Protein AF-A0A8T7E5R3-F1 (afdb_monomer)

Secondary structure (DSSP, 8-state):
-----EE-EEEEEEEEETTEEEEEEEETTS-EEE-HHHHHHHTT--HHHHHHHHHHSTTGGGG--EE---------

Mean predicted aligned error: 5.9 Å

pLDDT: mean 85.64, std 15.92, range [33.94, 95.75]

Foldseek 3Di:
DDDAAEAEFPDWDWDDDLNFTWIWGAGPVRDIDIDQVRVCVSVVHDSVVVVVVQCPDPVSVVVDHDYDDPDPPPPD

Nearest PDB structures (foldseek):
  1omw-assembly1_A  TM=4.916E-01  e=1.638E-01  Bos taurus
  4mk0-assembly1_A  TM=4.884E-01  e=2.435E-01  Homo sapiens
  3pvu-assembly1_A  TM=4.949E-01  e=3.618E-01  Bos taurus
  6c2y-assembly1_A  TM=4.978E-01  e=5.377E-01  Homo sapiens
  8v47-assembly1_H  TM=5.467E-01  e=9.120E-01  Escherichia coli B185

Radius of gyration: 13.06 Å; Cα contacts (8 Å, |Δi|>4): 93; chains: 1; bounding box: 33×27×27 Å

Sequence (76 aa):
MAEINTLVPVEQREVEFYGDELTAVRLASGQIYAFISQMCRALGLDTQTQRQRIERHTILARGLGVCKTAMSYGLA

Structure (mmCIF, N/CA/C/O backbone):
data_AF-A0A8T7E5R3-F1
#
_entry.id   AF-A0A8T7E5R3-F1
#
loop_
_atom_site.group_PDB
_atom_site.id
_atom_site.type_symbol
_atom_site.label_atom_id
_atom_site.label_alt_id
_atom_site.label_comp_id
_atom_site.label_asym_id
_atom_site.label_entity_id
_atom_site.label_seq_id
_atom_site.pdbx_PDB_ins_code
_atom_site.Cartn_x
_atom_site.Cartn_y
_atom_site.Cartn_z
_atom_site.occupancy
_atom_site.B_iso_or_equiv
_atom_site.auth_seq_id
_atom_site.auth_comp_id
_atom_site.auth_asym_id
_atom_site.auth_atom_id
_atom_site.pdbx_PDB_model_num
ATOM 1 N N . MET A 1 1 ? 12.121 17.804 2.106 1.00 37.28 1 MET A N 1
ATOM 2 C CA . MET A 1 1 ? 11.258 17.366 0.987 1.00 37.28 1 MET A CA 1
ATOM 3 C C . MET A 1 1 ? 11.452 15.872 0.831 1.00 37.28 1 MET A C 1
ATOM 5 O O . MET A 1 1 ? 12.591 15.464 0.659 1.00 37.28 1 MET A O 1
ATOM 9 N N . ALA A 1 2 ? 10.400 15.069 1.008 1.00 51.50 2 ALA A N 1
ATOM 10 C CA . ALA A 1 2 ? 10.489 13.624 0.805 1.00 51.50 2 ALA A CA 1
ATOM 11 C C . ALA A 1 2 ? 10.588 13.342 -0.698 1.00 51.50 2 ALA A C 1
ATOM 13 O O 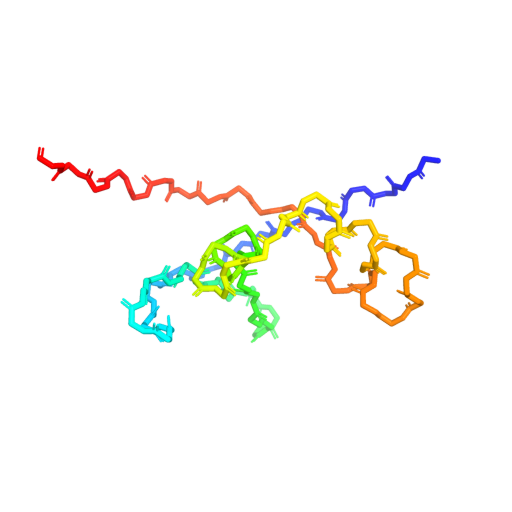. ALA A 1 2 ? 9.803 13.879 -1.480 1.00 51.50 2 ALA A O 1
ATOM 14 N N . GLU A 1 3 ? 11.575 12.548 -1.095 1.00 59.31 3 GLU A N 1
ATOM 15 C CA . GLU A 1 3 ? 11.690 12.036 -2.455 1.00 59.31 3 GLU A CA 1
ATOM 16 C C . GLU A 1 3 ? 10.435 11.209 -2.773 1.00 59.31 3 GLU A C 1
ATOM 18 O O . GLU A 1 3 ? 10.070 10.296 -2.029 1.00 59.31 3 GLU A O 1
ATOM 23 N N . ILE A 1 4 ? 9.715 11.573 -3.836 1.00 65.50 4 ILE A N 1
ATOM 24 C CA . ILE A 1 4 ? 8.499 10.860 -4.232 1.00 65.50 4 ILE A CA 1
ATOM 25 C C . ILE A 1 4 ? 8.931 9.587 -4.955 1.00 65.50 4 ILE A C 1
ATOM 27 O O . ILE A 1 4 ? 9.298 9.624 -6.130 1.00 65.50 4 ILE A O 1
ATOM 31 N N . ASN A 1 5 ? 8.863 8.458 -4.252 1.00 81.44 5 ASN A N 1
ATOM 32 C CA . ASN A 1 5 ? 9.145 7.150 -4.829 1.00 81.44 5 ASN A CA 1
ATOM 33 C C . ASN A 1 5 ? 8.086 6.811 -5.891 1.00 81.44 5 ASN A C 1
ATOM 35 O O . ASN A 1 5 ? 6.948 6.475 -5.558 1.00 81.44 5 ASN A O 1
ATOM 39 N N . THR A 1 6 ? 8.440 6.962 -7.166 1.00 88.06 6 THR A N 1
ATOM 40 C CA . THR A 1 6 ? 7.534 6.700 -8.289 1.00 88.06 6 THR A CA 1
ATOM 41 C C . THR A 1 6 ? 7.659 5.241 -8.711 1.00 88.06 6 THR A C 1
ATOM 43 O O . THR A 1 6 ? 8.721 4.798 -9.137 1.00 88.06 6 THR A O 1
ATOM 46 N N . LEU A 1 7 ? 6.562 4.497 -8.606 1.00 90.06 7 LEU A N 1
ATOM 47 C CA . LEU A 1 7 ? 6.493 3.074 -8.915 1.00 90.06 7 LEU A CA 1
ATOM 48 C C . LEU A 1 7 ? 5.966 2.868 -10.340 1.00 90.06 7 LEU A C 1
ATOM 50 O O . LEU A 1 7 ? 4.962 3.471 -10.726 1.00 90.06 7 LEU A O 1
ATOM 54 N N . VAL A 1 8 ? 6.632 1.998 -11.106 1.00 91.38 8 VAL A N 1
ATOM 55 C CA . VAL A 1 8 ? 6.236 1.629 -12.475 1.00 91.38 8 VAL A CA 1
ATOM 56 C C . VAL A 1 8 ? 5.777 0.167 -12.488 1.00 91.38 8 VAL A C 1
ATOM 58 O O . VAL A 1 8 ? 6.614 -0.734 -12.372 1.00 91.38 8 VAL A O 1
ATOM 61 N N . PRO A 1 9 ? 4.464 -0.093 -12.587 1.00 92.06 9 PRO A N 1
ATOM 62 C CA . PRO A 1 9 ? 3.930 -1.444 -12.551 1.00 92.06 9 PRO A CA 1
ATOM 63 C C . PRO A 1 9 ? 4.091 -2.143 -13.906 1.00 92.06 9 PRO A C 1
ATOM 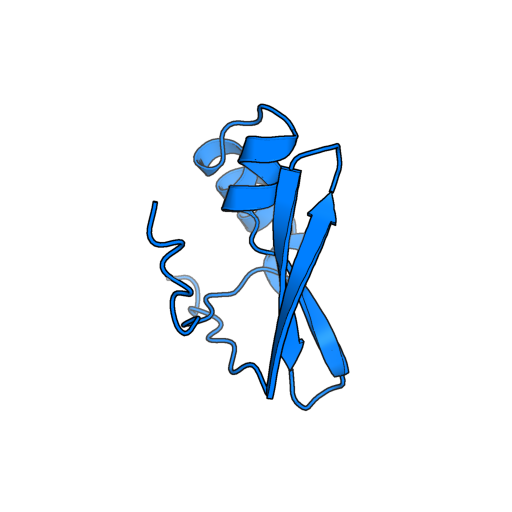65 O O . PRO A 1 9 ? 3.990 -1.511 -14.955 1.00 92.06 9 PRO A O 1
ATOM 68 N N . VAL A 1 10 ? 4.317 -3.458 -13.880 1.00 94.44 10 VAL A N 1
ATOM 69 C CA . VAL A 1 10 ? 4.284 -4.331 -15.071 1.00 94.44 10 VAL A CA 1
ATOM 70 C C . VAL A 1 10 ? 2.987 -5.130 -15.168 1.00 94.44 10 VAL A C 1
ATOM 72 O O . VAL A 1 10 ? 2.625 -5.587 -16.245 1.00 94.44 10 VAL A O 1
ATOM 75 N N . GLU A 1 11 ? 2.276 -5.289 -14.051 1.00 92.12 11 GLU A N 1
ATOM 76 C CA . GLU A 1 11 ? 0.961 -5.923 -13.989 1.00 92.12 11 GLU A CA 1
ATOM 77 C C . GLU A 1 11 ? 0.087 -5.193 -12.966 1.00 92.12 11 GLU A C 1
ATOM 79 O O . GLU A 1 11 ? 0.587 -4.719 -11.942 1.00 92.12 11 GLU A O 1
ATOM 84 N N . GLN A 1 12 ? -1.214 -5.133 -13.240 1.00 93.00 12 GLN A N 1
ATOM 85 C CA . GLN A 1 12 ? -2.249 -4.626 -12.344 1.00 93.00 12 GLN A CA 1
ATOM 86 C C . GLN A 1 12 ? -3.403 -5.631 -12.298 1.00 93.00 12 GLN A C 1
ATOM 88 O O . GLN A 1 12 ? -3.774 -6.189 -13.332 1.00 93.00 12 GLN A O 1
ATOM 93 N N . ARG A 1 13 ? -3.981 -5.843 -11.114 1.00 93.06 13 ARG A N 1
ATOM 94 C CA . ARG A 1 13 ? -5.123 -6.735 -10.907 1.00 93.06 13 ARG A CA 1
ATOM 95 C C . ARG A 1 13 ? -6.022 -6.221 -9.787 1.00 93.06 13 ARG A C 1
ATOM 97 O O . ARG A 1 13 ? -5.509 -5.776 -8.767 1.00 93.06 13 ARG A O 1
ATOM 104 N N . GLU A 1 14 ? -7.334 -6.337 -9.965 1.00 93.25 14 GLU A N 1
ATOM 105 C CA . GLU A 1 14 ? -8.297 -6.189 -8.867 1.00 93.25 14 GLU A CA 1
ATOM 106 C C . GLU A 1 14 ? -8.360 -7.491 -8.059 1.00 93.25 14 GLU A C 1
ATOM 108 O O . GLU A 1 14 ? -8.435 -8.587 -8.628 1.00 93.25 14 GLU A O 1
ATOM 113 N N . VAL A 1 15 ? -8.281 -7.384 -6.737 1.00 92.50 15 VAL A N 1
ATOM 114 C CA . VAL A 1 15 ? -8.343 -8.511 -5.803 1.00 92.50 15 VAL A CA 1
ATOM 115 C C . VAL A 1 15 ? -9.373 -8.239 -4.716 1.00 92.50 15 VAL A C 1
ATOM 117 O O . VAL A 1 15 ? -9.492 -7.117 -4.231 1.00 92.50 15 VAL A O 1
ATOM 120 N N . GLU A 1 16 ? -10.095 -9.280 -4.310 1.00 93.12 16 GLU A N 1
ATOM 121 C CA . GLU A 1 16 ? -11.044 -9.185 -3.206 1.00 93.12 16 GLU A CA 1
ATOM 122 C C . GLU A 1 16 ? -10.305 -8.986 -1.876 1.00 93.12 16 GLU A C 1
ATOM 124 O O . GLU A 1 16 ? -9.323 -9.671 -1.567 1.00 93.12 16 GLU A O 1
ATOM 129 N N . PHE A 1 17 ? -10.796 -8.052 -1.070 1.00 92.00 17 PHE A N 1
ATOM 130 C CA . PHE A 1 17 ? -10.251 -7.729 0.236 1.00 92.00 17 PHE A CA 1
ATOM 131 C C . PHE A 1 17 ? -11.362 -7.274 1.178 1.00 92.00 17 PHE A C 1
ATOM 133 O O . PHE A 1 17 ? -11.940 -6.205 1.006 1.00 92.00 17 PHE A O 1
ATOM 140 N N . TYR A 1 18 ? -11.642 -8.077 2.207 1.00 88.31 18 TYR A N 1
ATOM 141 C CA . TYR A 1 18 ? -12.656 -7.771 3.227 1.00 88.31 18 TYR A CA 1
ATOM 142 C C . TYR A 1 18 ? -14.033 -7.382 2.643 1.00 88.31 18 TYR A C 1
ATOM 144 O O . TYR A 1 18 ? -14.730 -6.538 3.200 1.00 88.31 18 TYR A O 1
ATOM 152 N N . GLY A 1 19 ? -14.435 -8.021 1.538 1.00 85.38 19 GLY A N 1
ATOM 153 C CA . GLY A 1 19 ? -15.714 -7.761 0.868 1.00 85.38 19 GLY A CA 1
ATOM 154 C C . GLY A 1 19 ? -15.740 -6.510 -0.019 1.00 85.38 19 GLY A C 1
ATOM 155 O O . GLY A 1 19 ? -16.817 -6.111 -0.453 1.00 85.38 19 GLY A O 1
ATOM 156 N N . ASP A 1 20 ? -14.582 -5.902 -0.283 1.00 89.38 20 ASP A N 1
ATOM 157 C CA . ASP A 1 20 ? -14.382 -4.823 -1.258 1.00 89.38 20 ASP A CA 1
ATOM 158 C C . ASP A 1 20 ? -13.287 -5.230 -2.269 1.00 89.38 20 ASP A C 1
ATOM 160 O O . ASP A 1 20 ? -12.694 -6.309 -2.162 1.00 89.38 20 ASP A O 1
ATOM 164 N N . GLU A 1 21 ? -13.000 -4.374 -3.246 1.00 89.75 21 GLU A N 1
ATOM 165 C CA . GLU A 1 21 ? -11.950 -4.588 -4.248 1.00 89.75 21 GLU A CA 1
ATOM 166 C C . GLU A 1 21 ? -10.734 -3.687 -3.997 1.00 89.75 21 GLU A C 1
ATOM 168 O O . GLU A 1 21 ? -10.847 -2.487 -3.720 1.00 89.75 21 GLU A O 1
ATOM 173 N N . LEU A 1 22 ? -9.542 -4.277 -4.108 1.00 92.75 22 LEU A N 1
ATOM 174 C CA . LEU A 1 22 ? -8.278 -3.553 -4.138 1.00 92.75 22 LEU A CA 1
ATOM 175 C C . LEU A 1 22 ? -7.568 -3.763 -5.462 1.00 92.75 22 LEU A C 1
ATOM 177 O O . LEU A 1 22 ? -7.311 -4.886 -5.893 1.00 92.75 22 LEU A O 1
ATOM 181 N N . THR A 1 23 ? -7.043 -2.672 -5.983 1.00 93.25 23 THR A N 1
ATOM 182 C CA . THR A 1 23 ? -6.051 -2.688 -7.031 1.00 93.25 23 THR A CA 1
ATOM 183 C C . THR A 1 23 ? -4.702 -3.076 -6.420 1.00 93.25 23 THR A C 1
ATOM 185 O O . THR A 1 23 ? -4.116 -2.356 -5.602 1.00 93.25 23 THR A O 1
ATOM 188 N N . ALA A 1 24 ? -4.175 -4.217 -6.845 1.00 93.44 24 ALA A N 1
ATOM 189 C CA . ALA A 1 24 ? -2.806 -4.636 -6.598 1.00 93.44 24 ALA A CA 1
ATOM 190 C C . ALA A 1 24 ? -1.975 -4.452 -7.870 1.00 93.44 24 ALA A C 1
ATOM 192 O O . ALA A 1 24 ? -2.418 -4.761 -8.977 1.00 93.44 24 ALA A O 1
ATOM 193 N N . VAL A 1 25 ? -0.748 -3.965 -7.717 1.00 93.50 25 VAL A N 1
ATOM 194 C CA . VAL A 1 25 ? 0.210 -3.837 -8.814 1.00 93.50 25 VAL A CA 1
ATOM 195 C C . VAL A 1 25 ? 1.476 -4.612 -8.510 1.00 93.50 25 VAL A C 1
ATOM 197 O O . VAL A 1 25 ? 1.950 -4.628 -7.374 1.00 93.50 25 VAL A O 1
ATOM 200 N N . ARG A 1 26 ? 2.052 -5.237 -9.533 1.00 94.00 26 ARG A N 1
ATOM 201 C CA . ARG A 1 26 ? 3.352 -5.906 -9.450 1.00 94.00 26 ARG A CA 1
ATOM 202 C C . ARG A 1 26 ? 4.379 -5.109 -10.237 1.00 94.00 26 ARG A C 1
ATOM 204 O O . ARG A 1 26 ? 4.119 -4.715 -11.372 1.00 94.00 26 ARG A O 1
ATOM 211 N N . LEU A 1 27 ? 5.545 -4.874 -9.645 1.00 92.62 27 LEU A N 1
ATOM 212 C CA . LEU A 1 27 ? 6.683 -4.248 -10.321 1.00 92.62 27 LEU A CA 1
ATOM 213 C C . LEU A 1 27 ? 7.504 -5.289 -11.086 1.00 92.62 27 LEU A C 1
ATOM 215 O O . LEU A 1 27 ? 7.398 -6.489 -10.831 1.00 92.62 27 LEU A O 1
ATOM 219 N N . ALA A 1 28 ? 8.389 -4.831 -11.974 1.00 92.00 28 ALA A N 1
ATOM 220 C CA . ALA A 1 28 ? 9.327 -5.706 -12.686 1.00 92.00 28 ALA A CA 1
ATOM 221 C C . ALA A 1 28 ? 10.231 -6.517 -11.735 1.00 92.00 28 ALA A C 1
ATOM 223 O O . ALA A 1 28 ? 10.642 -7.623 -12.068 1.00 92.00 28 ALA A O 1
ATOM 224 N N . SER A 1 29 ? 10.498 -5.993 -10.531 1.00 90.94 29 SER A N 1
ATOM 225 C CA . SER A 1 29 ? 11.245 -6.684 -9.470 1.00 90.94 29 SER A CA 1
ATOM 226 C C . SER A 1 29 ? 10.481 -7.851 -8.828 1.00 90.94 29 SER A C 1
ATOM 228 O O . 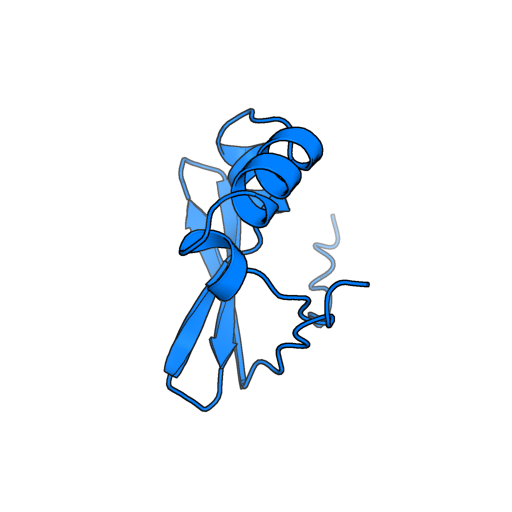SER A 1 29 ? 11.049 -8.571 -8.011 1.00 90.94 29 SER A O 1
ATOM 230 N N . GLY A 1 30 ? 9.193 -8.022 -9.139 1.00 92.75 30 GLY A N 1
ATOM 231 C CA . GLY A 1 30 ? 8.306 -8.998 -8.506 1.00 92.75 30 GLY A CA 1
ATOM 232 C C . GLY A 1 30 ? 7.650 -8.508 -7.212 1.00 92.75 30 GLY A C 1
ATOM 233 O O . GLY A 1 30 ? 6.770 -9.187 -6.689 1.00 92.75 30 GLY A O 1
ATOM 234 N N . GLN A 1 31 ? 8.018 -7.326 -6.705 1.00 92.88 31 GLN A N 1
ATOM 235 C CA . GLN A 1 31 ? 7.367 -6.730 -5.535 1.00 92.88 31 GLN A CA 1
ATOM 236 C C . GLN A 1 31 ? 5.923 -6.336 -5.852 1.00 92.88 31 GLN A C 1
ATOM 238 O O . GLN A 1 31 ? 5.646 -5.766 -6.909 1.00 92.88 31 GLN A O 1
ATOM 243 N N . ILE A 1 32 ? 5.019 -6.617 -4.914 1.00 93.56 32 ILE A N 1
ATOM 244 C CA . ILE A 1 32 ? 3.593 -6.311 -5.023 1.00 93.56 32 ILE A CA 1
ATOM 245 C C . ILE A 1 32 ? 3.258 -5.147 -4.094 1.00 93.56 32 ILE A C 1
ATOM 247 O O . ILE A 1 32 ? 3.676 -5.124 -2.937 1.00 93.56 32 ILE A O 1
ATOM 251 N N . TYR A 1 33 ? 2.485 -4.201 -4.611 1.00 93.75 33 TYR A N 1
ATOM 252 C CA . TYR A 1 33 ? 1.950 -3.059 -3.884 1.00 93.75 33 TYR A CA 1
ATOM 253 C C . TYR A 1 33 ? 0.428 -3.065 -3.989 1.00 93.75 33 TYR A C 1
ATOM 255 O O . TYR A 1 33 ? -0.124 -3.477 -5.005 1.00 93.75 33 TYR A O 1
ATOM 263 N N . ALA A 1 34 ? -0.240 -2.569 -2.953 1.00 93.25 34 ALA A N 1
ATOM 264 C CA . ALA A 1 34 ? -1.679 -2.340 -2.944 1.00 93.25 34 ALA A CA 1
ATOM 265 C C . ALA A 1 34 ? -1.962 -0.860 -2.674 1.00 93.25 34 ALA A C 1
ATOM 267 O O . ALA A 1 34 ? -1.182 -0.176 -1.999 1.00 93.25 34 ALA A O 1
ATOM 268 N N . PHE A 1 35 ? -3.074 -0.352 -3.197 1.00 93.12 35 PHE A N 1
ATOM 269 C CA . PHE A 1 35 ? -3.458 1.036 -2.969 1.00 93.12 35 PHE A CA 1
ATOM 270 C C . PHE A 1 35 ? -3.949 1.233 -1.533 1.00 93.12 35 PHE A C 1
ATOM 272 O O . PHE A 1 35 ? -5.022 0.776 -1.139 1.00 93.12 35 PHE A O 1
ATOM 279 N N . ILE A 1 36 ? -3.171 1.989 -0.755 1.00 93.00 36 ILE A N 1
ATOM 280 C CA . ILE A 1 36 ? -3.484 2.301 0.644 1.00 93.00 36 ILE A CA 1
ATOM 281 C C . ILE A 1 36 ? -4.857 2.959 0.817 1.00 93.00 36 ILE A C 1
ATOM 283 O O . ILE A 1 36 ? -5.534 2.693 1.804 1.00 93.00 36 ILE A O 1
ATOM 287 N N . SER A 1 37 ? -5.284 3.800 -0.126 1.00 92.12 37 SER A N 1
ATOM 288 C CA . SER A 1 37 ? -6.585 4.472 -0.070 1.00 92.12 37 SER A CA 1
ATOM 289 C C . SER A 1 37 ? -7.747 3.482 -0.145 1.00 92.12 37 SER A C 1
ATOM 29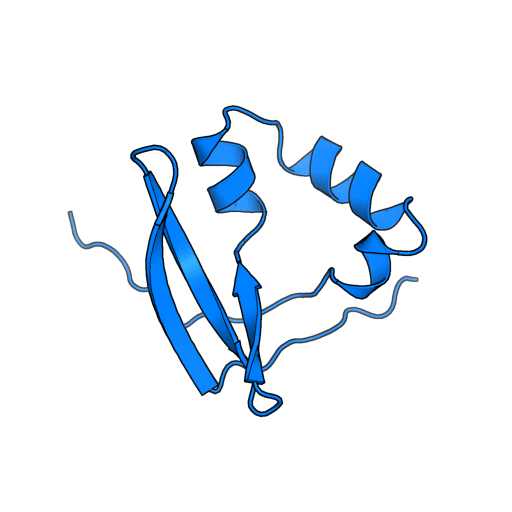1 O O . SER A 1 37 ? -8.688 3.593 0.636 1.00 92.12 37 SER A O 1
ATOM 293 N N . GLN A 1 38 ? -7.664 2.492 -1.036 1.00 93.38 38 GLN A N 1
ATOM 294 C CA . GLN A 1 38 ? -8.675 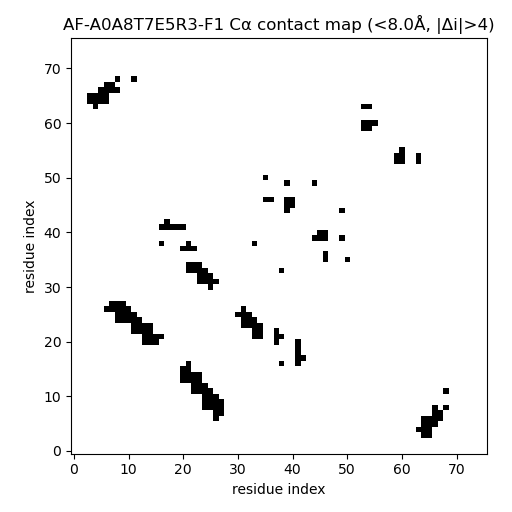1.440 -1.156 1.00 93.38 38 GLN A CA 1
ATOM 295 C C . GLN A 1 38 ? -8.649 0.520 0.072 1.00 93.38 38 GLN A C 1
ATOM 297 O O . GLN A 1 38 ? -9.698 0.239 0.640 1.00 93.38 38 GLN A O 1
ATOM 302 N N . MET A 1 39 ? -7.461 0.161 0.577 1.00 93.06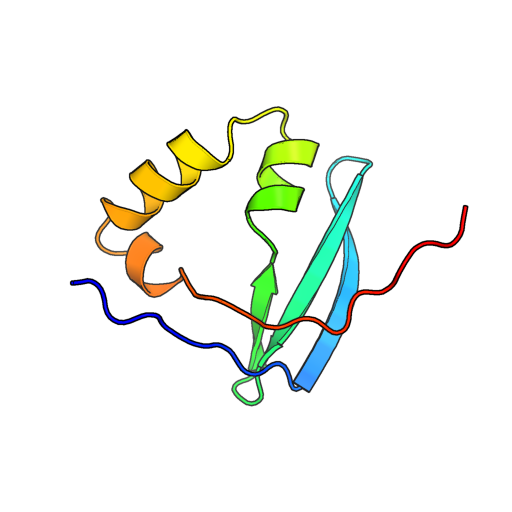 39 MET A N 1
ATOM 303 C CA . MET A 1 39 ? -7.339 -0.602 1.829 1.00 93.06 39 MET A CA 1
ATOM 304 C C . MET A 1 39 ? -7.968 0.135 3.012 1.00 93.06 39 MET A C 1
ATOM 306 O O . MET A 1 39 ? -8.695 -0.457 3.805 1.00 93.06 39 MET A O 1
ATOM 310 N N . CYS A 1 40 ? -7.695 1.436 3.141 1.00 93.94 40 CYS A N 1
ATOM 311 C CA . CYS A 1 40 ? -8.268 2.253 4.203 1.00 93.94 40 CYS A CA 1
ATOM 312 C C . CYS A 1 40 ? -9.791 2.334 4.069 1.00 93.94 40 CYS A C 1
ATOM 314 O O . CYS A 1 40 ? -10.478 2.191 5.074 1.00 93.94 40 CYS A O 1
ATOM 316 N N . ARG A 1 41 ? -10.322 2.486 2.849 1.00 92.06 41 ARG A N 1
ATOM 317 C CA . ARG A 1 41 ? -11.768 2.465 2.590 1.00 92.06 41 ARG A CA 1
ATOM 318 C C . ARG A 1 41 ? -12.405 1.144 3.026 1.00 92.06 41 ARG A C 1
ATOM 320 O O . ARG A 1 41 ? -13.354 1.186 3.803 1.00 92.06 41 ARG A O 1
ATOM 327 N N . ALA A 1 42 ? -11.856 0.011 2.590 1.00 92.44 42 ALA A N 1
ATOM 328 C CA . ALA A 1 42 ? -12.370 -1.317 2.926 1.00 92.44 42 ALA A CA 1
ATOM 329 C C . ALA A 1 42 ? -12.370 -1.579 4.446 1.00 92.44 42 ALA A C 1
ATOM 331 O O . ALA A 1 42 ? -13.261 -2.234 4.977 1.00 92.44 42 ALA A O 1
ATOM 332 N N . LEU A 1 43 ? -11.391 -1.021 5.167 1.00 92.62 43 LEU A N 1
ATOM 333 C CA . LEU A 1 43 ? -11.264 -1.156 6.623 1.00 92.62 43 LEU A CA 1
ATOM 334 C C . LEU A 1 43 ? -11.988 -0.057 7.424 1.00 92.62 43 LEU A C 1
ATOM 336 O O . LEU A 1 43 ? -11.932 -0.075 8.653 1.00 92.62 43 LEU A O 1
ATOM 340 N N . GLY A 1 44 ? -12.624 0.922 6.771 1.00 93.00 44 GLY A N 1
ATOM 341 C CA . GLY A 1 44 ? -13.264 2.058 7.448 1.00 93.00 44 GLY A CA 1
ATOM 342 C C . GLY A 1 44 ? -12.283 3.007 8.154 1.00 93.00 44 GLY A C 1
ATOM 343 O O . GLY A 1 44 ? -12.614 3.603 9.178 1.00 93.00 44 GLY A O 1
ATOM 344 N N . LEU A 1 45 ? -11.058 3.132 7.639 1.00 94.38 45 LEU A N 1
ATOM 345 C CA . LEU A 1 45 ? -9.986 3.964 8.186 1.00 94.38 45 LEU A CA 1
ATOM 346 C C . LEU A 1 45 ? -9.826 5.277 7.408 1.00 94.38 45 LEU A C 1
ATOM 348 O O . LEU A 1 45 ? -9.964 5.328 6.186 1.00 94.38 45 LEU A O 1
ATOM 352 N N . ASP A 1 46 ? -9.422 6.338 8.109 1.00 95.75 46 ASP A N 1
ATOM 353 C CA . ASP A 1 46 ? -9.040 7.598 7.468 1.00 95.75 46 ASP A CA 1
ATOM 354 C C . ASP A 1 46 ? -7.689 7.470 6.743 1.00 95.75 46 ASP A C 1
ATOM 356 O O . ASP A 1 46 ? -6.644 7.238 7.360 1.00 95.75 46 ASP A O 1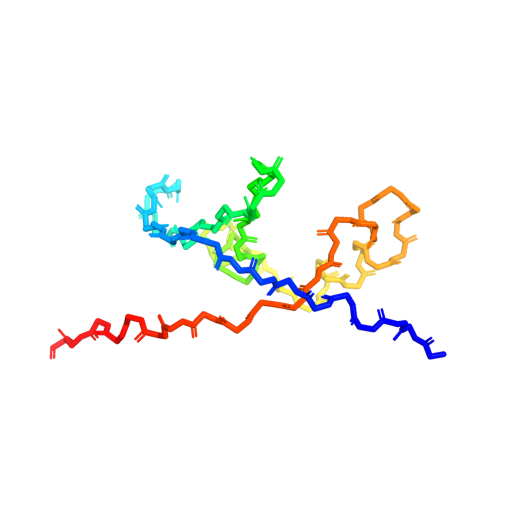
ATOM 360 N N . THR A 1 47 ? -7.701 7.666 5.423 1.00 94.38 47 THR A N 1
ATOM 361 C CA . THR A 1 47 ? -6.507 7.491 4.579 1.00 94.38 47 THR A CA 1
ATOM 362 C C . THR A 1 47 ? -5.411 8.496 4.931 1.00 94.38 47 THR A C 1
ATOM 364 O O . THR A 1 47 ? -4.233 8.134 4.956 1.00 94.38 47 THR A O 1
ATOM 367 N N . GLN A 1 48 ? -5.769 9.749 5.224 1.00 94.62 48 GLN A N 1
ATOM 368 C CA . GLN A 1 48 ? -4.786 10.808 5.463 1.00 94.62 48 GLN A CA 1
ATOM 369 C C . GLN A 1 48 ? -4.011 10.566 6.763 1.00 94.62 48 GLN A C 1
ATOM 371 O O . GLN A 1 48 ? -2.779 10.641 6.786 1.00 94.62 48 GLN A O 1
ATOM 376 N N . THR A 1 49 ? -4.717 10.200 7.829 1.00 95.50 49 THR A N 1
ATOM 377 C CA . THR A 1 49 ? -4.130 9.825 9.116 1.00 95.50 49 THR A CA 1
ATOM 378 C C . THR A 1 49 ? -3.228 8.604 8.970 1.00 95.50 49 THR A C 1
ATOM 380 O O . THR A 1 49 ? -2.102 8.611 9.472 1.00 95.50 49 THR A O 1
ATOM 383 N N . GLN A 1 50 ? -3.672 7.563 8.256 1.00 95.12 50 GLN A N 1
ATOM 384 C CA . GLN A 1 50 ? -2.859 6.357 8.064 1.00 95.12 50 GLN A CA 1
ATOM 385 C C . GLN A 1 50 ? -1.607 6.631 7.229 1.00 95.12 50 GLN A C 1
ATOM 387 O O . GLN A 1 50 ? -0.515 6.194 7.600 1.00 95.12 50 GLN A O 1
ATOM 392 N N . ARG A 1 51 ? -1.727 7.430 6.165 1.00 93.94 51 ARG A N 1
ATOM 393 C CA . ARG A 1 51 ? -0.581 7.861 5.362 1.00 93.94 51 ARG A CA 1
ATOM 394 C C . ARG A 1 51 ? 0.463 8.578 6.220 1.00 93.94 51 ARG A C 1
ATOM 396 O O . ARG A 1 51 ? 1.632 8.209 6.174 1.00 93.94 51 ARG A O 1
ATOM 403 N N . GLN A 1 52 ? 0.053 9.539 7.049 1.00 94.62 52 GLN A N 1
ATOM 404 C CA . GLN A 1 52 ? 0.977 10.256 7.938 1.00 94.62 52 GLN A CA 1
ATOM 405 C C . GLN A 1 52 ? 1.666 9.325 8.946 1.00 94.62 52 GLN A C 1
ATOM 407 O O . GLN A 1 52 ? 2.848 9.499 9.244 1.00 94.62 52 GLN A O 1
ATOM 412 N N . ARG A 1 53 ? 0.950 8.326 9.481 1.00 94.56 53 ARG A N 1
ATOM 413 C CA . ARG A 1 53 ? 1.535 7.327 10.393 1.00 94.56 53 ARG A CA 1
ATOM 414 C C . ARG A 1 53 ? 2.581 6.465 9.690 1.00 94.56 53 ARG A C 1
ATOM 416 O O . ARG A 1 53 ? 3.630 6.209 10.275 1.00 94.56 53 ARG A O 1
ATOM 423 N N . ILE A 1 54 ? 2.326 6.074 8.444 1.00 93.81 54 ILE A N 1
ATOM 424 C CA . ILE A 1 54 ? 3.273 5.317 7.614 1.00 93.81 54 ILE A CA 1
ATOM 425 C C . ILE A 1 54 ? 4.511 6.147 7.291 1.00 93.81 54 ILE A C 1
ATOM 427 O O . ILE A 1 54 ? 5.620 5.659 7.478 1.00 93.81 54 ILE A O 1
ATOM 431 N N . GLU A 1 55 ? 4.338 7.405 6.879 1.00 93.31 55 GLU A N 1
ATOM 432 C CA . GLU A 1 55 ? 5.450 8.316 6.575 1.00 93.31 55 GLU A CA 1
ATOM 433 C C . GLU A 1 55 ? 6.363 8.547 7.790 1.00 93.31 55 GLU A C 1
ATOM 435 O O . GLU A 1 55 ? 7.576 8.674 7.639 1.00 93.31 55 GLU A O 1
ATOM 440 N N . ARG A 1 56 ? 5.802 8.562 9.006 1.00 94.75 56 ARG A N 1
ATOM 441 C CA . ARG A 1 56 ? 6.567 8.708 10.257 1.00 94.75 56 ARG A CA 1
ATOM 442 C C . ARG A 1 56 ? 7.249 7.417 10.715 1.00 94.75 56 ARG A C 1
ATOM 444 O O . ARG A 1 56 ? 8.106 7.469 11.595 1.00 94.75 56 ARG A O 1
ATOM 451 N N . HIS A 1 57 ? 6.873 6.265 10.165 1.00 95.12 57 HIS A N 1
ATOM 452 C CA . HIS A 1 57 ? 7.415 4.975 10.572 1.00 95.12 57 HIS A CA 1
ATOM 453 C C . HIS A 1 57 ? 8.608 4.586 9.693 1.00 95.12 57 HIS A C 1
ATOM 455 O O . HIS A 1 57 ? 8.473 4.392 8.489 1.00 95.12 57 HIS A O 1
ATOM 461 N N . THR A 1 58 ? 9.770 4.358 10.307 1.00 91.06 58 THR A N 1
ATOM 462 C CA . THR A 1 58 ? 11.055 4.121 9.615 1.00 91.06 58 THR A CA 1
ATOM 463 C C . THR A 1 58 ? 11.020 2.988 8.583 1.00 91.06 58 THR A C 1
ATOM 465 O O . THR A 1 58 ? 11.612 3.103 7.514 1.00 91.06 58 THR A O 1
ATOM 468 N N . ILE A 1 59 ? 10.320 1.893 8.888 1.00 92.06 59 ILE A N 1
ATOM 469 C CA . ILE A 1 59 ? 10.167 0.749 7.975 1.00 92.06 59 ILE A CA 1
ATOM 470 C C . ILE A 1 59 ? 9.071 0.994 6.928 1.00 92.06 59 ILE A C 1
ATOM 472 O O . ILE A 1 59 ? 9.334 0.863 5.735 1.00 92.06 59 ILE A O 1
ATOM 476 N N . LEU A 1 60 ? 7.855 1.362 7.349 1.00 90.50 60 LEU A N 1
ATOM 477 C CA . LEU A 1 60 ? 6.707 1.486 6.445 1.00 90.50 60 LEU A CA 1
ATOM 478 C C . LEU A 1 60 ? 6.875 2.619 5.426 1.00 90.50 60 LEU A C 1
ATOM 480 O O . LEU A 1 60 ? 6.443 2.466 4.287 1.00 90.50 60 LEU A O 1
ATOM 484 N N . ALA A 1 61 ? 7.565 3.704 5.787 1.00 92.25 61 ALA A N 1
ATOM 485 C CA . ALA A 1 61 ? 7.866 4.796 4.866 1.00 92.25 61 ALA A CA 1
ATOM 486 C C . ALA A 1 61 ? 8.634 4.320 3.619 1.00 92.25 61 ALA A C 1
ATOM 488 O O . ALA A 1 61 ? 8.429 4.855 2.534 1.00 92.25 61 ALA A O 1
ATOM 489 N N . ARG A 1 62 ? 9.462 3.270 3.738 1.00 91.12 62 ARG A N 1
ATOM 490 C CA . ARG A 1 62 ? 10.208 2.686 2.606 1.00 91.12 62 ARG A CA 1
ATOM 491 C C . ARG A 1 62 ? 9.303 1.955 1.612 1.00 91.12 62 ARG A C 1
ATOM 493 O O . ARG A 1 62 ? 9.669 1.802 0.452 1.00 91.12 62 ARG A O 1
ATOM 500 N N . GLY A 1 63 ? 8.148 1.481 2.077 1.00 91.19 63 GLY A N 1
ATOM 501 C CA . GLY A 1 63 ? 7.133 0.815 1.263 1.00 91.19 63 GLY A CA 1
ATOM 502 C C . GLY A 1 63 ? 6.095 1.770 0.673 1.00 91.19 63 GLY A C 1
ATOM 503 O O . GLY A 1 63 ? 5.210 1.317 -0.046 1.00 91.19 63 GLY A O 1
ATOM 504 N N . LEU A 1 64 ? 6.177 3.073 0.961 1.00 92.31 64 LEU A N 1
ATOM 505 C CA . LEU A 1 64 ? 5.258 4.063 0.413 1.00 92.31 64 LEU A CA 1
ATOM 506 C C . LEU A 1 64 ? 5.791 4.604 -0.919 1.00 92.31 64 LEU A C 1
ATOM 508 O O . LEU A 1 64 ? 6.953 4.990 -1.038 1.00 92.31 64 LEU A O 1
ATOM 512 N N . GLY A 1 65 ? 4.919 4.659 -1.920 1.00 91.31 65 GLY A N 1
ATOM 513 C CA . GLY A 1 65 ? 5.234 5.205 -3.232 1.00 91.31 65 GLY A CA 1
ATOM 514 C C . GLY A 1 65 ? 3.988 5.703 -3.947 1.00 91.31 65 GLY A C 1
ATOM 515 O O . GLY A 1 65 ? 2.864 5.549 -3.468 1.00 91.31 65 GLY A O 1
ATOM 516 N N . VAL A 1 66 ? 4.197 6.330 -5.097 1.00 90.19 66 VAL A N 1
ATOM 517 C CA . VAL A 1 66 ? 3.142 6.810 -5.984 1.00 90.19 66 VAL A CA 1
ATOM 518 C C . VAL A 1 66 ? 3.209 6.000 -7.265 1.00 90.19 66 VAL A C 1
ATOM 520 O O . VAL A 1 66 ? 4.240 5.955 -7.927 1.00 90.19 66 VAL A O 1
ATOM 523 N N . CYS A 1 67 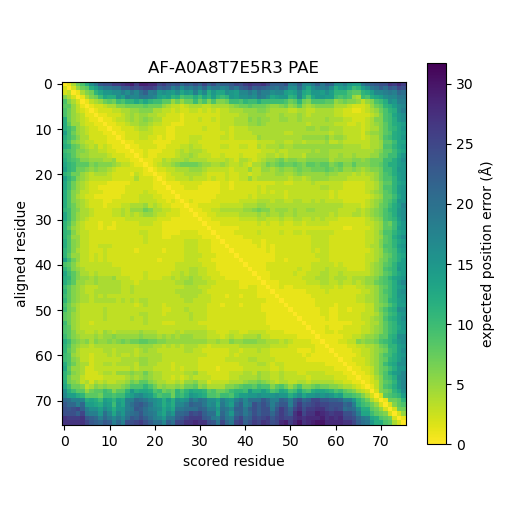? 2.098 5.369 -7.619 1.00 87.25 67 CYS A N 1
ATOM 524 C CA . CYS A 1 67 ? 1.957 4.608 -8.848 1.00 87.25 67 CYS A CA 1
ATOM 525 C C . CYS A 1 67 ? 0.914 5.294 -9.728 1.00 87.25 67 CYS A C 1
ATOM 527 O O . CYS A 1 67 ? -0.194 5.576 -9.268 1.00 87.25 67 CYS A O 1
ATOM 529 N N . LYS A 1 68 ? 1.245 5.547 -10.996 1.00 80.00 68 LYS A N 1
ATOM 530 C CA . LYS A 1 68 ? 0.233 5.918 -11.990 1.00 80.00 68 LYS A CA 1
ATOM 531 C C . LYS A 1 68 ? -0.407 4.628 -12.488 1.00 80.00 68 LYS A C 1
ATOM 533 O O . LYS A 1 68 ? 0.223 3.866 -13.211 1.00 80.00 68 LYS A O 1
ATOM 538 N N . THR A 1 69 ? -1.627 4.365 -12.044 1.00 70.19 69 THR A N 1
ATOM 539 C CA . THR A 1 69 ? -2.451 3.272 -12.568 1.00 70.19 69 THR A CA 1
ATOM 540 C C . THR A 1 69 ? -3.166 3.738 -13.836 1.00 70.19 69 THR A C 1
ATOM 542 O O . THR A 1 69 ? -3.561 4.903 -13.943 1.00 70.19 69 THR A O 1
ATOM 545 N N . ALA A 1 70 ? -3.325 2.837 -14.807 1.00 65.94 70 ALA A N 1
ATOM 546 C CA . ALA A 1 70 ? -4.338 3.014 -15.834 1.00 65.94 70 ALA A CA 1
ATOM 547 C C . ALA A 1 70 ? -5.690 2.797 -15.144 1.00 65.94 70 ALA A C 1
ATOM 549 O O . ALA A 1 70 ? -6.029 1.666 -14.805 1.00 65.94 70 ALA A O 1
ATOM 550 N N . MET A 1 71 ? -6.411 3.887 -14.863 1.00 51.91 71 MET A N 1
ATOM 551 C CA . MET A 1 71 ? -7.745 3.828 -14.263 1.00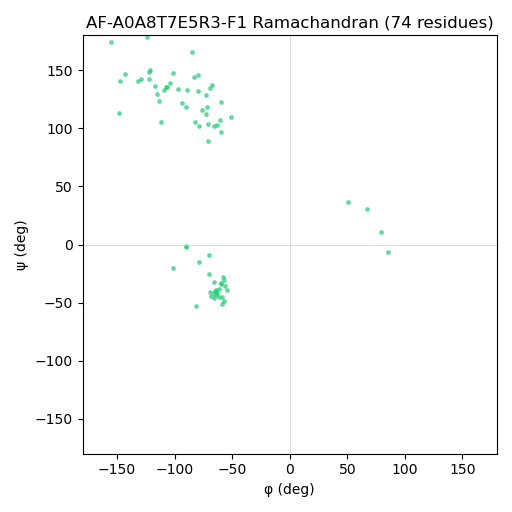 51.91 71 MET A CA 1
ATOM 552 C C . MET A 1 71 ? -8.635 2.864 -15.061 1.00 51.91 71 MET A C 1
ATOM 554 O O . MET A 1 71 ? -9.053 3.181 -16.176 1.00 51.91 71 MET A O 1
ATOM 558 N N . SER A 1 72 ? -8.961 1.712 -14.477 1.00 52.22 72 SER A N 1
ATOM 559 C CA . SER A 1 72 ? -10.150 0.944 -14.825 1.00 52.22 72 SER A CA 1
ATOM 560 C C . SER A 1 72 ? -11.343 1.741 -14.306 1.00 52.22 72 SER A C 1
ATOM 562 O O . SER A 1 72 ? -11.756 1.603 -13.158 1.00 52.22 72 SER A O 1
ATOM 564 N N . TYR A 1 73 ? -11.875 2.647 -15.127 1.00 45.94 73 TYR A N 1
ATOM 565 C CA . TYR A 1 73 ? -13.208 3.172 -14.863 1.00 45.94 73 TYR A CA 1
ATOM 566 C C . TYR A 1 73 ? -14.164 1.980 -14.899 1.00 45.94 73 TYR A C 1
ATOM 568 O O . TYR A 1 73 ? -14.443 1.436 -15.967 1.00 45.94 73 TYR A O 1
ATOM 576 N N . GLY A 1 74 ? -14.645 1.565 -13.728 1.00 44.41 74 GLY A N 1
ATOM 577 C CA . GLY A 1 74 ? -15.902 0.844 -13.631 1.00 44.41 74 GLY A CA 1
ATOM 578 C C . GLY A 1 74 ? -16.979 1.759 -14.200 1.00 44.41 74 GLY A C 1
ATOM 579 O O . GLY A 1 74 ? -17.426 2.686 -13.528 1.00 44.41 74 GLY A O 1
ATOM 580 N N . LEU A 1 75 ? -17.311 1.562 -15.475 1.00 33.94 75 LEU A N 1
ATOM 581 C CA . LEU A 1 75 ? -18.538 2.076 -16.067 1.00 33.94 75 LEU A CA 1
ATOM 582 C C . LEU A 1 75 ? -19.688 1.394 -15.323 1.00 33.94 75 LEU A C 1
ATOM 584 O O . LEU A 1 75 ? -19.934 0.204 -15.518 1.00 33.94 75 LEU A O 1
ATOM 588 N N . ALA A 1 76 ? -20.294 2.153 -14.411 1.00 34.38 76 ALA A N 1
ATOM 589 C CA . ALA A 1 76 ? -21.645 1.910 -13.927 1.00 34.38 76 ALA A CA 1
ATOM 590 C C . ALA A 1 76 ? -22.655 2.082 -15.070 1.00 34.38 76 ALA A C 1
ATOM 592 O O . ALA A 1 76 ? -22.394 2.927 -15.961 1.00 34.38 76 ALA A O 1
#

Solvent-accessible surface area (backbone atoms only — not comparable to full-atom values): 4770 Å² total; per-residue (Å²): 133,81,82,78,44,71,50,69,67,74,44,77,46,80,41,85,43,90,93,37,70,32,55,34,32,28,31,86,88,68,53,74,47,65,51,61,60,46,53,20,56,56,69,75,43,64,46,68,64,53,50,54,56,32,63,73,31,85,68,52,34,74,75,54,64,48,64,86,72,85,79,78,75,79,81,126